Protein AF-A0A2D7I5T2-F1 (afdb_monomer)

Secondary structure (DSSP, 8-state):
---HHHHHHHHHHHHHHHHHHHHTTSTTGGGSHHHHHHHHHHHHHHHHHHHHHHHHHHHHHTSSS-HHHHHHHHHHHTHHHHHHHHHHHT--

pLDDT: mean 92.47, std 6.87, range [53.38, 97.81]

Mean predicted aligned error: 3.89 Å

Sequence (92 aa):
MYSPKQLKIARTVVLAVWIFAAASFFFPLYYTDFGGVGRTLFGLLIAVHLIEFPIFMNTYRETEGSLLSHFPKHMAYGVVYHAEVKQKLNQP

Solvent-accessible surface area (backbone atoms only — not comparable to full-atom values): 5131 Å² total; per-residue (Å²): 133,84,50,73,67,55,52,54,50,51,49,51,52,45,46,50,50,50,51,50,14,58,50,15,76,34,87,75,36,48,86,36,73,67,8,54,52,19,43,51,49,40,52,49,52,53,53,50,27,62,59,46,48,70,73,46,40,64,67,50,68,74,42,94,73,57,68,75,71,47,47,65,52,30,67,61,42,32,70,62,42,52,54,51,53,54,48,56,74,71,52,132

Radius of gyration: 15.16 Å; Cα contacts (8 Å, |Δi|>4): 71; chains: 1; bounding box: 37×23×44 Å

Foldseek 3Di:
DDDPVRLVVLLVVLQVLLVQLVCLVDPPNVPDVSSVVSVVSNVVLQVQLVVQLVVLVVLVVLDPDDSVVVNVVCSSRPVSSSVVSVVVVPPD

Structure (mmCIF, N/CA/C/O backbone):
data_AF-A0A2D7I5T2-F1
#
_entry.id   AF-A0A2D7I5T2-F1
#
loop_
_atom_site.group_PDB
_atom_site.id
_atom_site.type_symbol
_atom_site.label_atom_id
_atom_site.label_alt_id
_atom_site.label_comp_id
_atom_site.label_asym_id
_atom_site.label_entity_id
_atom_site.label_seq_id
_atom_site.pdbx_PDB_ins_code
_atom_site.Cartn_x
_atom_site.Cartn_y
_atom_site.Cartn_z
_atom_site.occupancy
_atom_site.B_iso_or_equiv
_atom_site.auth_seq_id
_atom_site.auth_comp_id
_atom_site.auth_asym_id
_atom_site.auth_atom_id
_atom_site.pdbx_PDB_model_num
ATOM 1 N N . MET A 1 1 ? -8.067 -12.466 17.039 1.00 70.38 1 MET A N 1
ATOM 2 C CA . MET A 1 1 ? -7.491 -11.123 17.281 1.00 70.38 1 MET A CA 1
ATOM 3 C C . MET A 1 1 ? -6.016 -11.195 16.908 1.00 70.38 1 MET A C 1
ATOM 5 O O . MET A 1 1 ? -5.374 -12.152 17.326 1.00 70.38 1 MET A O 1
ATOM 9 N N . TYR A 1 2 ? -5.494 -10.293 16.071 1.00 82.94 2 TYR A N 1
ATOM 10 C CA . TYR A 1 2 ? -4.068 -10.316 15.714 1.00 82.94 2 TYR A CA 1
ATOM 11 C C . TYR A 1 2 ? -3.222 -9.830 16.893 1.00 82.94 2 TYR A C 1
ATOM 13 O O . TYR A 1 2 ? -3.599 -8.899 17.604 1.00 82.94 2 TYR A O 1
ATOM 21 N N . SER A 1 3 ? -2.066 -10.452 17.111 1.00 89.75 3 SER A N 1
ATOM 22 C CA . SER A 1 3 ? -1.104 -9.944 18.090 1.00 89.75 3 SER A CA 1
ATOM 23 C C . SER A 1 3 ? -0.485 -8.619 17.609 1.00 89.75 3 SER A C 1
ATOM 25 O O . SER A 1 3 ? -0.288 -8.438 16.401 1.00 89.75 3 SER A O 1
ATOM 27 N N . PRO A 1 4 ? -0.072 -7.716 18.521 1.00 88.81 4 PRO A N 1
ATOM 28 C CA . PRO A 1 4 ? 0.635 -6.487 18.147 1.00 88.81 4 PRO A CA 1
ATOM 29 C C . PRO A 1 4 ? 1.886 -6.749 17.294 1.00 88.81 4 PRO A C 1
ATOM 31 O O . PRO A 1 4 ? 2.201 -5.990 16.378 1.00 88.81 4 PRO A O 1
ATOM 34 N N . LYS A 1 5 ? 2.580 -7.868 17.553 1.00 92.31 5 LYS A N 1
ATOM 35 C CA . LYS A 1 5 ? 3.740 -8.309 16.768 1.00 92.31 5 LYS A CA 1
ATOM 36 C C . LYS A 1 5 ? 3.353 -8.670 15.330 1.00 92.31 5 LYS A C 1
ATOM 38 O O . LYS A 1 5 ? 4.051 -8.255 14.410 1.00 92.31 5 LYS A O 1
ATOM 43 N N . GLN A 1 6 ? 2.252 -9.398 15.125 1.00 93.25 6 GLN A N 1
ATOM 44 C CA . GLN A 1 6 ? 1.761 -9.749 13.785 1.00 93.25 6 GLN A CA 1
ATOM 45 C C . GLN A 1 6 ? 1.364 -8.509 12.981 1.00 93.25 6 GLN A C 1
ATOM 47 O O . GLN A 1 6 ? 1.764 -8.396 11.827 1.00 93.25 6 GLN A O 1
ATOM 52 N N . LEU A 1 7 ? 0.655 -7.555 13.595 1.00 92.75 7 LEU A N 1
ATOM 53 C CA . LEU A 1 7 ? 0.289 -6.296 12.935 1.00 92.75 7 LEU A CA 1
ATOM 54 C C . LEU A 1 7 ? 1.521 -5.476 12.546 1.00 92.75 7 LEU A C 1
ATOM 56 O O . LEU A 1 7 ? 1.612 -4.981 11.425 1.00 92.75 7 LEU A O 1
ATOM 60 N N . LYS A 1 8 ? 2.521 -5.400 13.434 1.00 93.75 8 LYS A N 1
ATOM 61 C CA . LYS A 1 8 ? 3.796 -4.737 13.134 1.00 93.75 8 LYS A CA 1
ATOM 62 C C . LYS A 1 8 ? 4.510 -5.390 11.947 1.00 93.75 8 LYS A C 1
ATOM 64 O O . LYS A 1 8 ? 4.975 -4.675 11.067 1.00 93.75 8 LYS A O 1
ATOM 69 N N . ILE A 1 9 ? 4.573 -6.723 11.903 1.00 96.00 9 ILE A N 1
ATOM 70 C CA . ILE A 1 9 ? 5.169 -7.459 10.778 1.00 96.00 9 ILE A CA 1
ATOM 71 C C . ILE A 1 9 ? 4.392 -7.183 9.487 1.00 96.00 9 ILE A C 1
ATOM 73 O O . ILE A 1 9 ? 5.007 -6.845 8.481 1.00 96.00 9 ILE A O 1
ATOM 77 N N . ALA A 1 10 ? 3.060 -7.265 9.520 1.00 95.00 10 ALA A N 1
ATOM 78 C CA . ALA A 1 10 ? 2.216 -7.018 8.354 1.00 95.00 10 ALA A CA 1
ATOM 79 C C . ALA A 1 10 ? 2.419 -5.603 7.791 1.00 95.00 10 ALA A C 1
ATOM 81 O O . ALA A 1 10 ? 2.628 -5.453 6.590 1.00 95.00 10 ALA A O 1
ATOM 82 N N . ARG A 1 11 ? 2.468 -4.574 8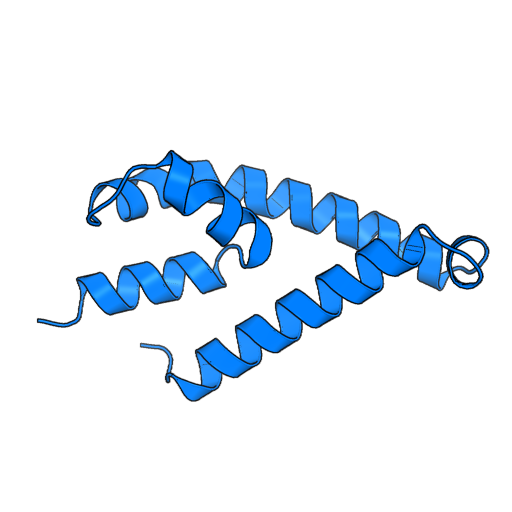.650 1.00 94.06 11 ARG A N 1
ATOM 83 C CA . ARG A 1 11 ? 2.802 -3.201 8.233 1.00 94.06 11 ARG A CA 1
ATOM 84 C C . ARG A 1 11 ? 4.163 -3.119 7.552 1.00 94.06 11 ARG A C 1
ATOM 86 O O . ARG A 1 11 ? 4.275 -2.489 6.506 1.00 94.06 11 ARG A O 1
ATOM 93 N N . THR A 1 12 ? 5.188 -3.737 8.141 1.00 96.81 12 THR A N 1
ATOM 94 C CA . THR A 1 12 ? 6.538 -3.737 7.565 1.00 96.81 12 THR A CA 1
ATOM 95 C C . THR A 1 12 ? 6.547 -4.387 6.186 1.00 96.81 12 THR A C 1
ATOM 97 O O . THR A 1 12 ? 7.151 -3.843 5.268 1.00 96.81 12 THR A O 1
ATOM 100 N N . VAL A 1 13 ? 5.853 -5.517 6.024 1.00 96.88 13 VAL A N 1
ATOM 101 C CA . VAL A 1 13 ? 5.741 -6.210 4.735 1.00 96.88 13 VAL A CA 1
ATOM 102 C C . VAL A 1 13 ? 5.036 -5.326 3.708 1.00 96.88 13 VAL A C 1
ATOM 104 O O . VAL A 1 13 ? 5.585 -5.118 2.632 1.00 96.88 13 VAL A O 1
ATOM 107 N N . VAL A 1 14 ? 3.878 -4.747 4.0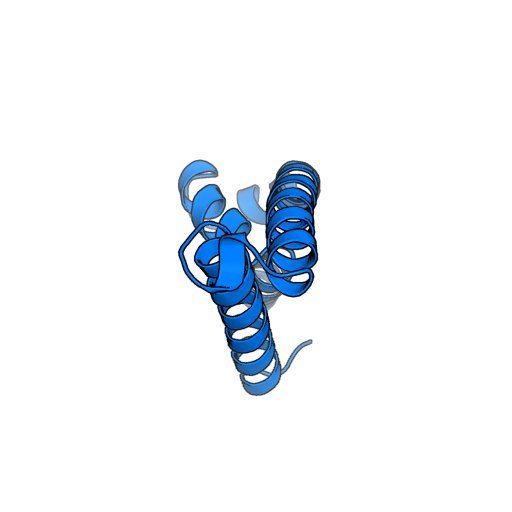39 1.00 95.62 14 VAL A N 1
ATOM 108 C CA . VAL A 1 14 ? 3.138 -3.871 3.115 1.00 95.62 14 VAL A CA 1
ATOM 109 C C . VAL A 1 14 ? 3.981 -2.662 2.699 1.00 95.62 14 VAL A C 1
ATOM 111 O O . VAL A 1 14 ? 4.048 -2.344 1.514 1.00 95.62 14 VAL A O 1
ATOM 114 N N . LEU A 1 15 ? 4.701 -2.032 3.635 1.00 96.62 15 LEU A N 1
ATOM 115 C CA . LEU A 1 15 ? 5.616 -0.931 3.314 1.00 96.62 15 LEU A CA 1
ATOM 116 C C . LEU A 1 15 ? 6.767 -1.369 2.408 1.00 96.62 15 LEU A C 1
ATOM 118 O O . LEU A 1 15 ? 7.107 -0.644 1.479 1.00 96.62 15 LEU A O 1
ATOM 122 N N . ALA A 1 16 ? 7.357 -2.541 2.644 1.00 97.19 16 ALA A N 1
ATOM 123 C CA . ALA A 1 16 ? 8.413 -3.063 1.783 1.00 97.19 16 ALA A CA 1
ATOM 124 C C . ALA A 1 16 ? 7.905 -3.300 0.352 1.00 97.19 16 ALA A C 1
ATOM 126 O O . ALA A 1 16 ? 8.598 -2.951 -0.604 1.00 97.19 16 ALA A O 1
ATOM 127 N N . VAL A 1 17 ? 6.678 -3.818 0.199 1.00 96.56 17 VAL A N 1
ATOM 128 C CA . VAL A 1 17 ? 6.042 -3.983 -1.116 1.00 96.56 17 VAL A CA 1
ATOM 129 C C . VAL A 1 17 ? 5.805 -2.624 -1.773 1.00 96.56 17 VAL A C 1
ATOM 131 O O . VAL A 1 17 ? 6.170 -2.462 -2.933 1.00 96.56 17 VAL A O 1
ATOM 134 N N . TRP A 1 18 ? 5.283 -1.628 -1.049 1.00 97.06 18 TRP A N 1
ATOM 135 C CA . TRP A 1 18 ? 5.125 -0.265 -1.571 1.00 97.06 18 TRP A CA 1
ATOM 136 C C . TRP A 1 18 ? 6.446 0.349 -2.030 1.00 97.06 18 TRP A C 1
ATOM 138 O O . TRP A 1 18 ? 6.502 0.917 -3.117 1.00 97.06 18 TRP A O 1
ATOM 148 N N . ILE A 1 19 ? 7.508 0.221 -1.231 1.00 97.06 19 ILE A N 1
ATOM 149 C CA . ILE A 1 19 ? 8.836 0.755 -1.560 1.00 97.06 19 ILE A CA 1
ATOM 150 C C . ILE A 1 19 ? 9.372 0.093 -2.827 1.00 97.06 19 ILE A C 1
ATOM 152 O O . ILE A 1 19 ? 9.806 0.794 -3.735 1.00 97.06 19 ILE A O 1
ATOM 156 N N . PHE A 1 20 ? 9.311 -1.237 -2.923 1.00 96.69 20 PHE A N 1
ATOM 157 C CA . PHE A 1 20 ? 9.742 -1.959 -4.121 1.00 96.69 20 PHE A CA 1
ATOM 158 C C . PHE A 1 20 ? 8.912 -1.571 -5.357 1.00 96.69 20 PHE A C 1
ATOM 160 O O . PHE A 1 20 ? 9.458 -1.294 -6.430 1.00 96.69 20 PHE A O 1
ATOM 167 N N . ALA A 1 21 ? 7.592 -1.499 -5.199 1.00 96.88 21 ALA A N 1
ATOM 168 C CA . A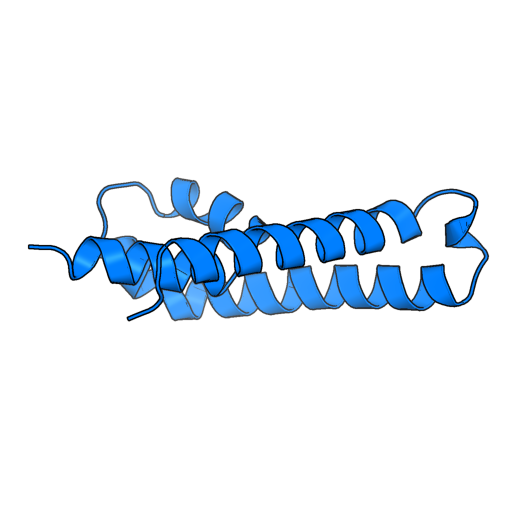LA A 1 21 ? 6.658 -1.144 -6.256 1.00 96.88 21 ALA A CA 1
ATOM 169 C C . ALA A 1 21 ? 6.882 0.296 -6.759 1.00 96.88 21 ALA A C 1
ATOM 171 O O . ALA A 1 21 ? 6.917 0.532 -7.964 1.00 96.88 21 ALA A O 1
ATOM 172 N N . ALA A 1 22 ? 7.128 1.248 -5.854 1.00 97.00 22 ALA A N 1
ATOM 173 C CA . ALA A 1 22 ? 7.472 2.628 -6.193 1.00 97.00 22 ALA A CA 1
ATOM 174 C C . ALA A 1 22 ? 8.877 2.746 -6.813 1.00 97.00 22 ALA A C 1
ATOM 176 O O . ALA A 1 22 ? 9.055 3.435 -7.816 1.00 97.00 22 ALA A O 1
ATOM 177 N N . ALA A 1 23 ? 9.874 2.037 -6.273 1.00 97.06 23 ALA A N 1
ATOM 178 C CA . ALA A 1 23 ? 11.238 2.016 -6.809 1.00 97.06 23 ALA A CA 1
ATOM 179 C C . ALA A 1 23 ? 11.290 1.489 -8.253 1.00 97.06 23 ALA A C 1
ATOM 181 O O . ALA A 1 23 ? 12.154 1.884 -9.033 1.00 97.06 23 ALA A O 1
ATOM 182 N N . SER A 1 24 ? 10.322 0.656 -8.640 1.00 97.38 24 SER A N 1
ATOM 183 C CA . SER A 1 24 ? 10.186 0.104 -9.991 1.00 97.38 24 SER A CA 1
ATOM 184 C C . SER A 1 24 ? 9.850 1.137 -11.079 1.00 97.38 24 SER A C 1
ATOM 186 O O . SER A 1 24 ? 9.894 0.816 -12.270 1.00 97.38 24 SER A O 1
ATOM 188 N N . PHE A 1 25 ? 9.551 2.385 -10.706 1.00 96.94 25 PHE A N 1
ATOM 189 C CA . PHE A 1 25 ? 9.421 3.511 -11.637 1.00 96.94 25 PHE A CA 1
ATOM 190 C C . PHE A 1 25 ? 10.751 4.225 -11.928 1.00 96.94 25 PHE A C 1
ATOM 192 O O . PHE A 1 25 ? 10.789 5.094 -12.795 1.00 96.94 25 PHE A O 1
ATOM 199 N N . PHE A 1 26 ? 11.844 3.856 -11.253 1.00 96.50 26 PHE A N 1
ATOM 200 C CA . PHE A 1 26 ? 13.138 4.533 -11.352 1.00 96.50 26 PHE A CA 1
ATOM 201 C C . PHE A 1 26 ? 14.246 3.602 -11.866 1.00 96.50 26 PHE A C 1
ATOM 203 O O . PHE A 1 26 ? 14.142 2.375 -11.816 1.00 96.50 26 PHE A O 1
ATOM 210 N N . PHE A 1 27 ? 15.332 4.188 -12.377 1.00 92.50 27 PHE A N 1
ATOM 211 C CA . PHE A 1 27 ? 16.541 3.445 -12.744 1.00 92.50 27 PHE A CA 1
ATOM 212 C C . PHE A 1 27 ? 17.194 2.824 -11.488 1.00 92.50 27 PHE A C 1
ATOM 214 O O . PHE A 1 27 ? 17.234 3.489 -10.453 1.00 92.50 27 PHE A O 1
ATOM 221 N N . PRO A 1 28 ? 17.732 1.589 -11.543 1.00 91.31 28 PRO A N 1
ATOM 222 C CA . PRO A 1 28 ? 17.841 0.708 -12.711 1.00 91.31 28 PRO A CA 1
ATOM 223 C C . PRO A 1 28 ? 16.614 -0.182 -12.946 1.00 91.31 28 PRO A C 1
ATOM 225 O O . PRO A 1 28 ? 16.483 -0.758 -14.024 1.00 91.31 28 PRO A O 1
ATOM 228 N N . LEU A 1 29 ? 15.704 -0.283 -11.971 1.00 92.31 29 LEU A N 1
ATOM 229 C CA . LEU A 1 29 ? 14.590 -1.232 -12.009 1.00 92.31 29 LEU A CA 1
ATOM 230 C C . LEU A 1 29 ? 13.650 -1.001 -13.189 1.00 92.31 29 LEU A C 1
ATOM 232 O O . LEU A 1 29 ? 13.141 -1.978 -13.733 1.00 92.31 29 LEU A O 1
ATOM 236 N N . TYR A 1 30 ? 13.472 0.252 -13.622 1.00 93.31 30 TYR A N 1
ATOM 237 C CA . TYR A 1 30 ? 12.565 0.624 -14.707 1.00 93.31 30 TYR A CA 1
ATOM 238 C C . TYR A 1 30 ? 12.710 -0.266 -15.954 1.00 93.31 30 TYR A C 1
ATOM 240 O O . TYR A 1 30 ? 11.695 -0.669 -16.528 1.00 93.31 30 TYR A O 1
ATOM 248 N N . TYR A 1 31 ? 13.955 -0.608 -16.307 1.00 93.12 31 TYR A N 1
ATOM 249 C CA . TYR A 1 31 ? 14.341 -1.349 -17.513 1.00 93.12 31 TYR A CA 1
ATOM 250 C C . TYR A 1 31 ? 14.452 -2.869 -17.323 1.00 93.12 31 TYR A C 1
ATOM 252 O O . TYR A 1 31 ? 14.898 -3.565 -18.229 1.00 93.12 31 TYR A O 1
ATOM 260 N N . THR A 1 32 ? 14.082 -3.391 -16.156 1.00 95.12 32 THR A N 1
ATOM 261 C CA . THR A 1 32 ? 14.147 -4.829 -15.851 1.00 95.12 32 THR A CA 1
ATOM 262 C C . THR A 1 32 ? 12.748 -5.434 -15.770 1.00 95.12 32 THR A C 1
ATOM 264 O O . THR A 1 32 ? 11.782 -4.727 -15.468 1.00 95.12 32 THR A O 1
ATOM 267 N N . ASP A 1 33 ? 12.635 -6.752 -15.950 1.00 93.81 33 ASP A N 1
ATOM 268 C CA . ASP A 1 33 ? 11.364 -7.476 -15.781 1.00 93.81 33 ASP A CA 1
ATOM 269 C C . ASP A 1 33 ? 10.785 -7.299 -14.368 1.00 93.81 33 ASP A C 1
ATOM 271 O O . ASP A 1 33 ? 9.576 -7.130 -14.191 1.00 93.81 33 ASP A O 1
ATOM 275 N N . PHE A 1 34 ? 11.658 -7.225 -13.357 1.00 92.81 34 PHE A N 1
ATOM 276 C CA . PHE A 1 34 ? 11.273 -6.907 -11.981 1.00 92.81 34 PHE A CA 1
ATOM 277 C C . PHE A 1 34 ? 10.603 -5.533 -11.860 1.00 92.81 34 PHE A C 1
ATOM 279 O O . PHE A 1 34 ? 9.678 -5.378 -11.065 1.00 92.81 34 PHE A O 1
ATOM 286 N N . GLY A 1 35 ? 11.008 -4.555 -12.677 1.00 94.62 35 GLY A N 1
ATOM 287 C CA . GLY A 1 35 ? 10.347 -3.255 -12.755 1.00 94.62 35 GLY A CA 1
ATOM 288 C C . GLY A 1 35 ? 8.928 -3.347 -13.312 1.00 94.62 35 GLY A C 1
ATOM 289 O O . GLY A 1 35 ? 8.022 -2.684 -12.811 1.00 94.62 35 GLY A O 1
ATOM 290 N N . GLY A 1 36 ? 8.709 -4.205 -14.313 1.00 96.56 36 GLY A N 1
ATOM 291 C CA . GLY A 1 36 ? 7.368 -4.518 -14.814 1.00 96.56 36 GLY A CA 1
ATOM 292 C C . GLY A 1 36 ? 6.470 -5.066 -13.705 1.00 96.56 36 GLY A C 1
ATOM 293 O O . GLY A 1 36 ? 5.406 -4.506 -13.442 1.00 96.56 36 GLY A O 1
ATOM 294 N N . VAL A 1 37 ? 6.951 -6.088 -12.989 1.00 96.44 37 VAL A N 1
ATOM 295 C CA . VAL A 1 37 ? 6.242 -6.695 -11.850 1.00 96.44 37 VAL A CA 1
ATOM 296 C C . VAL A 1 37 ? 5.928 -5.660 -10.770 1.00 96.44 37 VAL A C 1
ATOM 298 O O . VAL A 1 37 ? 4.789 -5.578 -10.313 1.00 96.44 37 VAL A O 1
ATOM 301 N N . GLY A 1 38 ? 6.901 -4.840 -10.374 1.00 96.88 38 GLY A N 1
ATOM 302 C CA . GLY A 1 38 ? 6.703 -3.839 -9.328 1.00 96.88 38 GLY A CA 1
ATOM 303 C C . GLY A 1 38 ? 5.694 -2.754 -9.705 1.00 96.88 38 GLY A C 1
ATOM 304 O O . GLY A 1 38 ? 4.872 -2.381 -8.873 1.00 96.88 38 GLY A O 1
ATOM 305 N N . ARG A 1 39 ? 5.667 -2.299 -10.964 1.00 97.69 39 ARG A N 1
ATOM 306 C CA . ARG A 1 39 ? 4.655 -1.336 -11.439 1.00 97.69 39 ARG A CA 1
ATOM 307 C C . ARG A 1 39 ? 3.255 -1.946 -11.493 1.00 97.69 39 ARG A C 1
ATOM 309 O O . ARG A 1 39 ? 2.290 -1.284 -11.113 1.00 97.69 39 ARG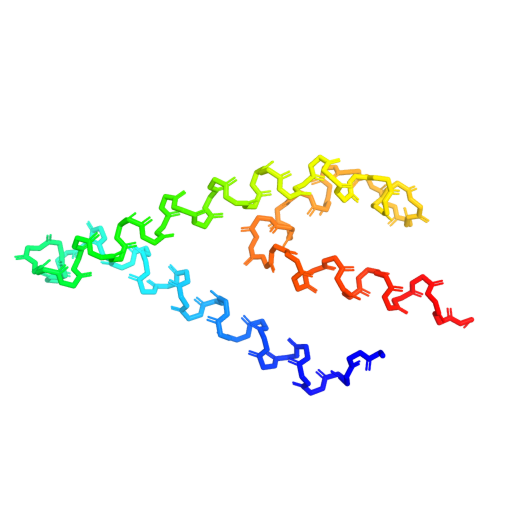 A O 1
ATOM 316 N N . THR A 1 40 ? 3.134 -3.209 -11.905 1.00 97.81 40 THR A N 1
ATOM 317 C CA . THR A 1 40 ? 1.860 -3.937 -11.828 1.00 97.81 40 THR A CA 1
ATOM 318 C C . THR A 1 40 ? 1.399 -4.072 -10.378 1.00 97.81 40 THR A C 1
ATOM 320 O O . THR A 1 40 ? 0.247 -3.766 -10.083 1.00 97.81 40 THR A O 1
ATOM 323 N N . LEU A 1 41 ? 2.295 -4.448 -9.458 1.00 96.62 41 LEU A N 1
ATOM 324 C CA . LEU A 1 41 ? 1.998 -4.505 -8.023 1.00 96.62 41 LEU A CA 1
ATOM 325 C C . LEU A 1 41 ? 1.575 -3.141 -7.470 1.00 96.62 41 LEU A C 1
ATOM 327 O O . LEU A 1 41 ? 0.624 -3.082 -6.699 1.00 96.62 41 LEU A O 1
ATOM 331 N N . PHE A 1 42 ? 2.223 -2.053 -7.890 1.00 97.44 42 PHE A N 1
ATOM 332 C CA . PHE A 1 42 ? 1.849 -0.691 -7.504 1.00 97.44 42 PHE A CA 1
ATOM 333 C C . PHE A 1 42 ? 0.404 -0.375 -7.908 1.00 97.44 42 PHE A C 1
ATOM 335 O O . PHE A 1 42 ? -0.397 0.055 -7.080 1.00 97.44 42 PHE A O 1
ATOM 342 N N . GLY A 1 43 ? 0.053 -0.639 -9.171 1.00 97.50 43 GLY A N 1
ATOM 343 C CA . GLY A 1 43 ? -1.302 -0.429 -9.679 1.00 97.50 43 GLY A CA 1
ATOM 344 C C . GLY A 1 43 ? -2.340 -1.298 -8.965 1.00 97.50 43 GLY A C 1
ATOM 345 O O . GLY A 1 43 ? -3.396 -0.798 -8.580 1.00 97.50 43 GLY A O 1
ATOM 346 N N . LEU A 1 44 ? -2.022 -2.575 -8.729 1.00 97.25 44 LEU A N 1
ATOM 347 C CA . LEU A 1 44 ? -2.892 -3.495 -7.994 1.00 97.25 44 LEU A CA 1
ATOM 348 C C . LEU A 1 44 ? -3.093 -3.060 -6.539 1.00 97.25 44 LEU A C 1
ATOM 350 O O . LEU A 1 44 ? -4.223 -3.095 -6.064 1.00 97.25 44 LEU A O 1
ATOM 354 N N . LEU A 1 45 ? -2.042 -2.617 -5.843 1.00 96.38 45 LEU A N 1
ATOM 355 C CA . LEU A 1 45 ? -2.150 -2.116 -4.470 1.00 96.38 45 LEU A CA 1
ATOM 356 C C . LEU A 1 45 ? -3.060 -0.892 -4.392 1.00 96.38 45 LEU A C 1
ATOM 358 O O . LEU A 1 45 ? -3.957 -0.859 -3.552 1.00 96.38 45 LEU A O 1
ATOM 362 N N . ILE A 1 46 ? -2.885 0.075 -5.300 1.00 96.94 46 ILE A N 1
ATOM 363 C CA . ILE A 1 46 ? -3.783 1.232 -5.393 1.00 96.94 46 ILE A CA 1
ATOM 364 C C . ILE A 1 46 ? -5.223 0.768 -5.620 1.00 96.94 46 ILE A C 1
ATOM 366 O O . ILE A 1 46 ? -6.116 1.180 -4.883 1.00 96.94 46 ILE A O 1
ATOM 370 N N . ALA A 1 47 ? -5.455 -0.087 -6.618 1.00 97.50 47 ALA A N 1
ATOM 371 C CA . ALA A 1 47 ? -6.795 -0.537 -6.979 1.00 97.50 47 ALA A CA 1
ATOM 372 C C . ALA A 1 47 ? -7.480 -1.275 -5.822 1.00 97.50 47 ALA A C 1
ATOM 374 O O . ALA A 1 47 ? -8.616 -0.959 -5.475 1.00 97.50 47 ALA A O 1
ATOM 375 N N . VAL A 1 48 ? -6.778 -2.216 -5.187 1.00 97.19 48 VAL A N 1
ATOM 376 C CA . VAL A 1 48 ? -7.305 -2.982 -4.056 1.00 97.19 48 VAL A CA 1
ATOM 377 C C . VAL A 1 48 ? -7.617 -2.061 -2.883 1.00 97.19 48 VAL A C 1
ATOM 379 O O . VAL A 1 48 ? -8.722 -2.131 -2.362 1.00 97.19 48 VAL A O 1
ATOM 382 N N . HIS A 1 49 ? -6.717 -1.155 -2.494 1.00 97.00 49 HIS A N 1
ATOM 383 C CA . HIS A 1 49 ? -6.971 -0.259 -1.358 1.00 97.00 49 HIS A CA 1
ATOM 384 C C . HIS A 1 49 ? -8.096 0.751 -1.649 1.00 97.00 49 HIS A C 1
ATOM 386 O O . HIS A 1 49 ? -8.874 1.092 -0.761 1.00 97.00 49 HIS A O 1
ATOM 392 N N . LEU A 1 50 ? -8.259 1.188 -2.902 1.0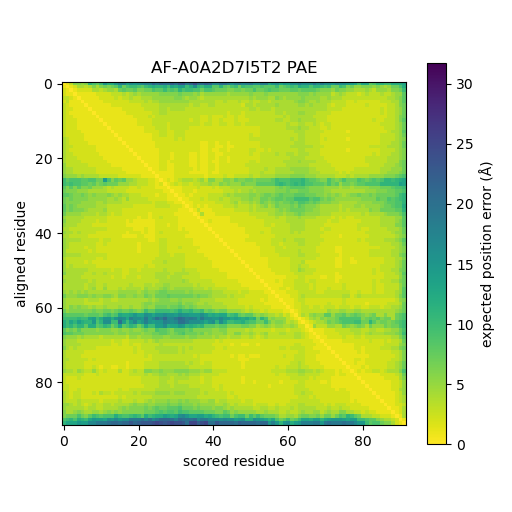0 96.19 50 LEU A N 1
ATOM 393 C CA . LEU A 1 50 ? -9.401 2.018 -3.295 1.00 96.19 50 LEU A CA 1
ATOM 394 C C . LEU A 1 50 ? -10.731 1.258 -3.249 1.00 96.19 50 LEU A C 1
ATOM 396 O O . LEU A 1 50 ? -11.747 1.863 -2.922 1.00 96.19 50 LEU A O 1
ATOM 400 N N . ILE A 1 51 ? -10.738 -0.040 -3.566 1.00 97.38 51 ILE A N 1
ATOM 401 C CA . ILE A 1 51 ? -11.928 -0.900 -3.464 1.00 97.38 51 ILE A CA 1
ATOM 402 C C . ILE A 1 51 ? -12.227 -1.249 -2.000 1.00 97.38 51 ILE A C 1
ATOM 404 O O . ILE A 1 51 ? -13.386 -1.260 -1.590 1.00 97.38 51 ILE A O 1
ATOM 408 N N . GLU A 1 52 ? -11.200 -1.508 -1.195 1.00 96.00 52 GLU A N 1
ATOM 409 C CA . GLU A 1 52 ? -11.324 -1.840 0.226 1.00 96.00 52 GLU A CA 1
ATOM 410 C C . GLU A 1 52 ? -11.870 -0.667 1.053 1.00 96.00 52 GLU A C 1
ATOM 412 O O . GLU A 1 52 ? -12.709 -0.868 1.935 1.00 96.00 52 GLU A O 1
ATOM 417 N N . PHE A 1 53 ? -11.448 0.567 0.764 1.00 94.56 53 PHE A N 1
ATOM 418 C CA . PHE A 1 53 ? -11.850 1.742 1.538 1.00 94.56 53 PHE A CA 1
ATOM 419 C C . PHE A 1 53 ? -13.377 1.931 1.677 1.00 94.56 53 PHE A C 1
ATOM 421 O O . PHE A 1 53 ? -13.843 2.062 2.813 1.00 94.56 53 PHE A O 1
ATOM 428 N N . PRO A 1 54 ? -14.192 1.927 0.599 1.00 95.12 54 PRO A N 1
ATOM 429 C CA . PRO A 1 54 ? -15.645 2.040 0.716 1.00 95.12 54 PRO A CA 1
ATOM 430 C C . PRO A 1 54 ? -16.277 0.831 1.419 1.00 95.12 54 PRO A C 1
ATOM 432 O O . PRO A 1 54 ? -17.261 1.009 2.135 1.00 95.12 54 PRO A O 1
ATOM 435 N N . ILE A 1 55 ? -15.703 -0.371 1.283 1.00 95.38 55 ILE A N 1
ATOM 436 C CA . ILE A 1 55 ? -16.180 -1.581 1.976 1.00 95.38 55 ILE A CA 1
ATOM 437 C C . ILE A 1 55 ? -16.006 -1.429 3.494 1.00 95.38 55 ILE A C 1
ATOM 439 O O . ILE A 1 55 ? -16.898 -1.777 4.268 1.00 95.38 55 ILE A O 1
ATOM 443 N N . PHE A 1 56 ? -14.880 -0.867 3.935 1.00 93.69 56 PHE A N 1
ATOM 444 C CA . PHE A 1 56 ? -14.563 -0.678 5.353 1.00 93.69 56 PHE A CA 1
ATOM 445 C C . PHE A 1 56 ? -15.020 0.665 5.928 1.00 93.69 56 PHE A C 1
ATOM 447 O O . PHE A 1 56 ? -14.825 0.927 7.117 1.00 93.69 56 PHE A O 1
ATOM 454 N N . MET A 1 57 ? -15.670 1.505 5.120 1.00 91.88 57 MET A N 1
ATOM 455 C CA . MET A 1 57 ? -16.090 2.849 5.511 1.00 91.88 57 MET A CA 1
ATOM 456 C C . MET A 1 57 ? -16.985 2.848 6.754 1.00 91.88 57 MET A C 1
ATOM 458 O O . MET A 1 57 ? -16.833 3.723 7.603 1.00 91.88 57 MET A O 1
ATOM 462 N N . ASN A 1 58 ? -17.876 1.861 6.900 1.00 90.25 58 ASN A N 1
ATOM 463 C CA . ASN A 1 58 ? -18.729 1.742 8.086 1.00 90.25 58 ASN A CA 1
ATOM 464 C C . ASN A 1 58 ? -17.899 1.564 9.367 1.00 90.25 58 ASN A C 1
ATOM 466 O O . ASN A 1 58 ? -18.121 2.288 10.330 1.00 90.25 58 ASN A O 1
ATOM 470 N N . THR A 1 59 ? -16.868 0.711 9.345 1.00 90.00 59 THR A N 1
ATOM 471 C CA . THR A 1 59 ? -15.962 0.535 10.494 1.00 90.00 59 THR A CA 1
ATOM 472 C C . THR A 1 59 ? -15.205 1.822 10.832 1.00 90.00 59 THR A C 1
ATOM 474 O O . THR A 1 59 ? -14.965 2.106 11.999 1.00 90.00 59 THR A O 1
ATOM 477 N N . TYR A 1 60 ? -14.834 2.628 9.833 1.00 91.31 60 TYR A N 1
ATOM 478 C CA . TYR A 1 60 ? -14.162 3.911 10.073 1.00 91.31 60 TYR A CA 1
ATOM 479 C C . TYR A 1 60 ? -15.100 4.992 10.618 1.00 91.31 60 TYR A C 1
ATOM 481 O O . TYR A 1 60 ? -14.650 5.867 11.351 1.00 91.31 60 TYR A O 1
ATOM 489 N N . ARG A 1 61 ? -16.398 4.936 10.293 1.00 89.50 61 ARG A N 1
ATOM 490 C CA . ARG A 1 61 ? -17.414 5.841 10.862 1.00 89.50 61 ARG A CA 1
ATOM 491 C C . ARG A 1 61 ? -17.692 5.567 12.336 1.00 89.50 61 ARG A C 1
ATOM 493 O O . ARG A 1 61 ? -18.102 6.478 13.042 1.00 89.50 61 ARG A O 1
ATOM 500 N N . GLU A 1 62 ? -17.492 4.330 12.775 1.00 88.19 62 GLU A N 1
ATOM 501 C CA . GLU A 1 62 ? -17.670 3.918 14.171 1.00 88.19 62 GLU A CA 1
ATOM 502 C C . GLU A 1 62 ? -16.508 4.365 15.073 1.00 88.19 62 GLU A C 1
ATOM 504 O O . GLU A 1 62 ? -16.644 4.357 16.293 1.00 88.19 62 GLU A O 1
ATOM 509 N N . THR A 1 63 ? -15.370 4.776 14.501 1.00 84.88 63 THR A N 1
ATOM 510 C CA . THR A 1 63 ? -14.248 5.339 15.263 1.00 84.88 63 THR A CA 1
ATOM 511 C C . THR A 1 63 ? -14.293 6.855 15.383 1.00 8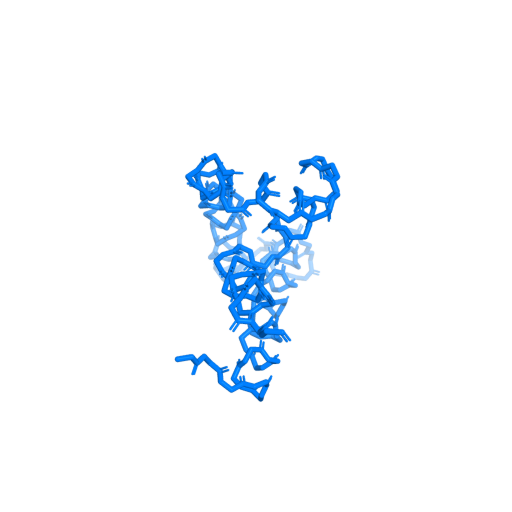4.88 63 THR A C 1
ATOM 513 O O . THR A 1 63 ? -14.801 7.551 14.510 1.00 84.88 63 THR A O 1
ATOM 516 N N . GLU A 1 64 ? -13.667 7.382 16.437 1.00 75.56 64 GLU A N 1
ATOM 517 C CA . GLU A 1 64 ? -13.414 8.815 16.573 1.00 75.56 64 GLU A CA 1
ATOM 518 C C . GLU A 1 64 ? -12.499 9.324 15.445 1.00 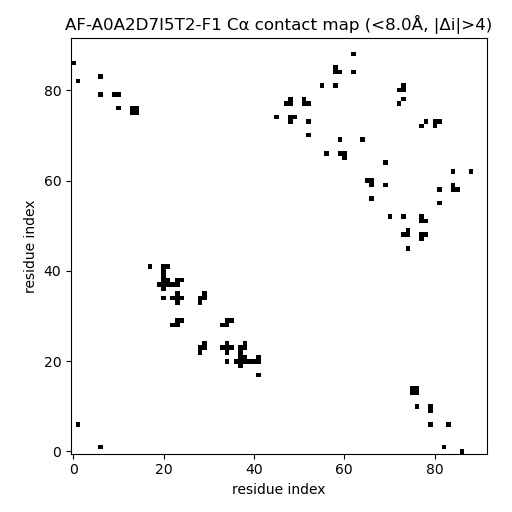75.56 64 GLU A C 1
ATOM 520 O O . GLU A 1 64 ? -11.368 8.856 15.275 1.00 75.56 64 GLU A O 1
ATOM 525 N N . GLY A 1 65 ? -12.980 10.303 14.675 1.00 78.38 65 GLY A N 1
ATOM 526 C CA . GLY A 1 65 ? -12.216 10.952 13.610 1.00 78.38 65 GLY A CA 1
ATOM 527 C C . GLY A 1 65 ? -13.038 11.240 12.356 1.00 78.38 65 GLY A C 1
ATOM 528 O O . GLY A 1 65 ? -14.189 10.836 12.217 1.00 78.38 65 GLY A O 1
ATOM 529 N N . SER A 1 66 ? -12.440 11.968 11.410 1.00 86.62 66 SER A N 1
ATOM 530 C CA . SER A 1 66 ? -13.038 12.171 10.088 1.00 86.62 66 SER A CA 1
ATOM 531 C C . SER A 1 66 ? -12.651 11.029 9.151 1.00 86.62 66 SER A C 1
ATOM 533 O O . SER A 1 66 ? -11.500 10.589 9.147 1.00 86.62 66 SER A O 1
ATOM 535 N N . LEU A 1 67 ? -13.569 10.593 8.282 1.00 87.44 67 LEU A N 1
ATOM 536 C CA . LEU A 1 67 ? -13.287 9.584 7.247 1.00 87.44 67 LEU A CA 1
ATOM 537 C C . LEU A 1 67 ? -12.057 9.925 6.396 1.00 87.44 67 LEU A C 1
ATOM 539 O O . LEU A 1 67 ? -11.258 9.050 6.065 1.00 87.44 67 LEU A O 1
ATOM 543 N N . LEU A 1 68 ? -11.865 11.210 6.100 1.00 89.25 68 LEU A N 1
ATOM 544 C CA . LEU A 1 68 ? -10.709 11.696 5.349 1.00 89.25 68 LEU A CA 1
ATOM 545 C C . LEU A 1 68 ? -9.382 11.466 6.084 1.00 89.25 68 LEU A C 1
ATOM 547 O O . LEU A 1 68 ? -8.364 11.250 5.437 1.00 89.25 68 LEU A O 1
ATOM 551 N N . SER A 1 69 ? -9.378 11.445 7.420 1.00 91.06 69 SER A N 1
ATOM 552 C CA . SER A 1 69 ? -8.175 11.139 8.207 1.00 91.06 69 SER A CA 1
ATOM 553 C C . SER A 1 69 ? -7.791 9.651 8.178 1.00 91.06 69 SER A C 1
ATOM 555 O O . SER A 1 69 ? -6.621 9.308 8.385 1.00 91.06 69 SER A O 1
ATOM 557 N N . HIS A 1 70 ? -8.755 8.767 7.890 1.00 92.81 70 HIS A N 1
ATOM 558 C CA . HIS A 1 70 ? -8.543 7.327 7.727 1.00 92.81 70 HIS A CA 1
ATOM 559 C C . HIS A 1 70 ? -8.050 6.973 6.324 1.00 92.81 70 HIS A C 1
ATOM 561 O O . HIS A 1 70 ? -7.277 6.028 6.180 1.00 92.8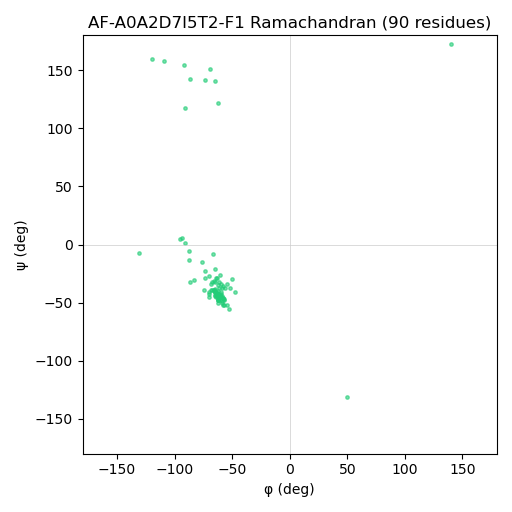1 70 HIS A O 1
ATOM 567 N N . PHE A 1 71 ? -8.443 7.745 5.307 1.00 94.06 71 PHE A N 1
ATOM 568 C CA . PHE A 1 71 ? -8.106 7.482 3.909 1.00 94.06 71 PHE A CA 1
ATOM 569 C C . PHE A 1 71 ? -6.604 7.290 3.640 1.00 94.06 71 PHE A C 1
ATOM 571 O O . PHE A 1 71 ? -6.243 6.218 3.161 1.00 94.06 71 PHE A O 1
ATOM 578 N N . PRO A 1 72 ? -5.687 8.217 3.989 1.00 94.44 72 PRO A N 1
ATOM 579 C CA . PRO A 1 72 ? -4.266 8.028 3.687 1.00 94.44 72 PRO A CA 1
ATOM 580 C C . PRO A 1 72 ? -3.655 6.841 4.444 1.00 94.44 72 PRO A C 1
ATOM 582 O O . PRO A 1 72 ? -2.780 6.156 3.924 1.00 94.44 72 PRO A O 1
ATOM 585 N N . LYS A 1 73 ? -4.138 6.555 5.661 1.00 94.50 73 LYS A N 1
ATOM 586 C CA . LYS A 1 73 ? -3.685 5.399 6.451 1.00 94.50 73 LYS A CA 1
ATOM 587 C C . LYS A 1 73 ? -4.162 4.089 5.826 1.00 94.50 73 LYS A C 1
ATOM 589 O O . LYS A 1 73 ? -3.388 3.140 5.748 1.00 94.50 73 LYS A O 1
ATOM 594 N N . HIS A 1 74 ? -5.399 4.053 5.337 1.00 96.00 74 HIS A N 1
ATOM 595 C CA . HIS A 1 74 ? -5.915 2.924 4.577 1.00 96.00 74 HIS A CA 1
ATOM 596 C C . HIS A 1 74 ? -5.165 2.758 3.250 1.00 96.00 74 HIS A C 1
ATOM 598 O O . HIS A 1 74 ? -4.737 1.663 2.930 1.00 96.00 74 HIS A O 1
ATOM 604 N N . MET A 1 75 ? -4.887 3.834 2.518 1.00 96.25 75 MET A N 1
ATOM 605 C CA . MET A 1 75 ? -4.107 3.753 1.279 1.00 96.25 75 MET A CA 1
ATOM 606 C C . MET A 1 75 ? -2.655 3.300 1.486 1.00 96.25 75 MET A C 1
ATOM 608 O O . MET A 1 75 ? -2.038 2.815 0.546 1.00 96.25 75 MET A O 1
ATOM 612 N N . ALA A 1 76 ? -2.100 3.424 2.692 1.00 94.75 76 ALA A N 1
ATOM 613 C CA . ALA A 1 76 ? -0.762 2.924 2.998 1.00 94.75 76 ALA A CA 1
ATOM 614 C C . ALA A 1 76 ? -0.745 1.449 3.435 1.00 94.75 76 ALA A C 1
ATOM 616 O O . ALA A 1 76 ? 0.239 0.753 3.194 1.00 94.75 76 ALA A O 1
ATOM 617 N N . TYR A 1 77 ? -1.800 0.975 4.105 1.00 95.12 77 TYR A N 1
ATOM 618 C CA . TYR A 1 77 ? -1.783 -0.309 4.822 1.00 95.12 77 TYR A CA 1
ATOM 619 C C . TYR A 1 77 ? -2.975 -1.237 4.515 1.00 95.12 77 TYR A C 1
ATOM 621 O O . TYR A 1 77 ? -3.000 -2.372 4.992 1.00 95.12 77 TYR A O 1
ATOM 629 N N . GLY A 1 78 ? -3.969 -0.765 3.766 1.00 94.56 78 GLY A N 1
ATOM 630 C CA . GLY A 1 78 ? -5.181 -1.479 3.364 1.00 94.56 78 GLY A CA 1
ATOM 631 C C . GLY A 1 78 ? -5.897 -2.157 4.528 1.00 94.56 78 GLY A C 1
ATOM 632 O O . GLY A 1 78 ? -6.089 -1.588 5.613 1.00 94.56 78 GLY A O 1
ATOM 633 N N . VAL A 1 79 ? -6.232 -3.427 4.320 1.00 94.62 79 VAL A N 1
ATOM 634 C CA . VAL A 1 79 ? -6.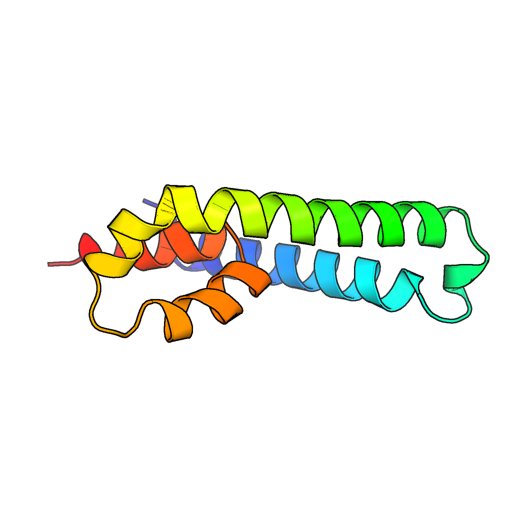805 -4.334 5.324 1.00 94.62 79 VAL A CA 1
ATOM 635 C C . VAL A 1 79 ? -6.039 -4.390 6.656 1.00 94.62 79 VAL A C 1
ATOM 637 O O . VAL A 1 79 ? -6.658 -4.583 7.704 1.00 94.62 79 VAL A O 1
ATOM 640 N N . VAL A 1 80 ? -4.716 -4.169 6.679 1.00 95.19 80 VAL A N 1
ATOM 641 C CA . VAL A 1 80 ? -3.943 -4.169 7.939 1.00 95.19 80 VAL A CA 1
ATOM 642 C C . VAL A 1 80 ? -4.395 -3.020 8.840 1.00 95.19 80 VAL A C 1
ATOM 644 O O . VAL A 1 80 ? -4.571 -3.207 10.043 1.00 95.19 80 VAL A O 1
ATOM 647 N N . TYR A 1 81 ? -4.665 -1.848 8.260 1.00 95.06 81 TYR A N 1
ATOM 648 C CA . TYR A 1 81 ? -5.196 -0.714 9.011 1.00 95.06 81 TYR A CA 1
ATOM 649 C C . TYR A 1 81 ? -6.625 -0.964 9.502 1.00 95.06 81 TYR A C 1
ATOM 651 O O . TYR A 1 81 ? -6.962 -0.619 10.634 1.00 95.06 81 TYR A O 1
ATOM 659 N N . HIS A 1 82 ? -7.469 -1.605 8.686 1.00 94.38 82 HIS A N 1
ATOM 660 C CA . HIS A 1 82 ? -8.810 -2.011 9.123 1.00 94.38 82 HIS A CA 1
ATOM 661 C C . HIS A 1 82 ? -8.762 -2.937 10.342 1.00 94.38 82 HIS A C 1
ATOM 663 O O . HIS A 1 82 ? -9.472 -2.694 11.319 1.00 94.38 82 HIS A O 1
ATOM 669 N N . ALA A 1 83 ? -7.884 -3.942 10.328 1.00 93.12 83 ALA A N 1
ATOM 670 C CA . ALA A 1 83 ? -7.724 -4.874 11.439 1.00 93.12 83 ALA A CA 1
ATOM 671 C C . ALA A 1 83 ? -7.336 -4.166 12.749 1.00 93.12 83 ALA A C 1
ATOM 673 O O . ALA A 1 83 ? -7.830 -4.526 13.817 1.00 93.12 83 ALA A O 1
ATOM 674 N N . GLU A 1 84 ? -6.501 -3.131 12.673 1.00 91.69 84 GLU A N 1
ATOM 675 C CA . GLU A 1 84 ? -6.096 -2.320 13.825 1.00 91.69 84 GLU A CA 1
ATOM 676 C C . GLU A 1 84 ? -7.220 -1.452 14.369 1.00 91.69 84 GLU A C 1
ATOM 678 O O . GLU A 1 84 ? -7.421 -1.390 15.580 1.00 91.69 84 GLU A O 1
ATOM 683 N N . VAL A 1 85 ? -7.952 -0.781 13.479 1.00 91.88 85 VAL A N 1
ATOM 684 C CA . VAL A 1 85 ? -9.124 0.022 13.842 1.00 91.88 85 VAL A CA 1
ATOM 685 C C . VAL A 1 85 ? -10.153 -0.867 14.535 1.00 91.88 85 VAL A C 1
ATOM 687 O O . VAL A 1 85 ? -10.599 -0.558 15.637 1.00 91.88 85 VAL A O 1
ATOM 690 N N . LYS A 1 86 ? -10.449 -2.028 13.946 1.00 90.88 86 LYS A N 1
ATOM 691 C CA . LYS A 1 86 ? -11.359 -3.012 14.530 1.00 90.88 86 LYS A CA 1
ATOM 692 C C . LYS A 1 86 ? -10.847 -3.539 15.870 1.00 90.88 86 LYS A C 1
ATOM 694 O O . LYS A 1 86 ? -11.641 -3.753 16.778 1.00 90.88 86 LYS A O 1
ATOM 699 N N . GLN A 1 87 ? -9.541 -3.747 16.031 1.00 89.81 87 GLN A N 1
ATOM 700 C CA . GLN A 1 87 ? -8.977 -4.169 17.312 1.00 89.81 87 GLN A CA 1
ATOM 701 C C . GLN A 1 87 ? -9.157 -3.105 18.398 1.00 89.81 87 GLN A C 1
ATOM 703 O O . GLN A 1 87 ? -9.500 -3.470 19.516 1.00 89.81 87 GLN A O 1
ATOM 708 N N . LYS A 1 88 ? -8.974 -1.822 18.069 1.00 86.75 88 LYS A N 1
ATOM 709 C CA . LYS A 1 88 ? -9.196 -0.709 19.004 1.00 86.75 88 LYS A CA 1
ATOM 710 C C . LYS A 1 88 ? -10.659 -0.577 19.418 1.00 86.75 88 LYS A C 1
ATOM 712 O O . LYS A 1 88 ? -10.919 -0.385 20.592 1.00 86.75 88 LYS A O 1
ATOM 717 N N . LEU A 1 89 ? -11.595 -0.739 18.481 1.00 86.00 89 LEU A N 1
ATOM 718 C CA . LEU A 1 89 ? -13.035 -0.718 18.772 1.00 86.00 89 LEU A CA 1
ATOM 719 C C . LEU A 1 89 ? -13.485 -1.854 19.706 1.00 86.00 89 LEU A C 1
ATOM 721 O O . LEU A 1 89 ? -14.464 -1.708 20.422 1.00 86.00 89 LEU A O 1
ATOM 725 N N . ASN A 1 90 ? -12.788 -2.995 19.680 1.00 82.00 90 ASN A N 1
ATOM 726 C CA . ASN A 1 90 ? -13.098 -4.159 20.517 1.00 82.00 90 ASN A CA 1
ATOM 727 C C . ASN A 1 90 ? -12.270 -4.216 21.814 1.00 82.00 90 ASN A C 1
ATOM 729 O O . ASN A 1 90 ? -12.326 -5.222 22.523 1.00 82.00 90 ASN A O 1
ATOM 733 N N . GLN A 1 91 ? -11.455 -3.197 22.099 1.00 68.12 91 GLN A N 1
ATOM 734 C CA . GLN A 1 91 ? -10.797 -3.055 23.394 1.00 68.12 91 GLN A CA 1
ATOM 735 C C . GLN A 1 91 ? -11.719 -2.210 24.290 1.00 68.12 91 GLN A C 1
ATOM 737 O O . GLN A 1 91 ? -12.034 -1.092 23.888 1.00 68.12 91 GLN A O 1
ATOM 742 N N . PRO A 1 92 ? -12.213 -2.769 25.414 1.00 53.38 92 PRO A N 1
ATOM 743 C CA . PRO A 1 92 ? -13.146 -2.089 26.313 1.00 53.38 92 PRO A CA 1
ATOM 744 C C . PRO A 1 92 ? -12.532 -0.862 26.991 1.00 53.38 92 PRO A C 1
ATOM 746 O O . PRO A 1 92 ? -11.287 -0.832 27.150 1.00 53.38 92 PRO A O 1
#